Protein AF-A0A818XGM2-F1 (afdb_monomer)

Structure (mmCIF, N/CA/C/O backbone):
data_AF-A0A818XGM2-F1
#
_entry.id   AF-A0A818XGM2-F1
#
loop_
_atom_site.group_PDB
_atom_site.id
_atom_site.type_symbol
_atom_site.label_atom_id
_atom_site.label_alt_id
_atom_site.label_comp_id
_atom_site.label_asym_id
_atom_site.label_entity_id
_atom_site.label_seq_id
_atom_site.pdbx_PDB_ins_code
_atom_site.Cartn_x
_atom_site.Cartn_y
_atom_site.Cartn_z
_atom_site.occupancy
_atom_site.B_iso_or_equiv
_atom_site.auth_seq_id
_atom_site.auth_comp_id
_atom_site.auth_asym_id
_atom_site.auth_atom_id
_atom_site.pdbx_PDB_model_num
ATOM 1 N N . MET A 1 1 ? -16.315 19.545 13.535 1.00 72.38 1 MET A N 1
ATOM 2 C CA . MET A 1 1 ? -15.651 18.347 12.979 1.00 72.38 1 MET A CA 1
ATOM 3 C C . MET A 1 1 ? -14.273 18.282 13.607 1.00 72.38 1 MET A C 1
ATOM 5 O O . MET A 1 1 ? -13.558 19.273 13.520 1.00 72.38 1 MET A O 1
ATOM 9 N N . TYR A 1 2 ? -13.952 17.204 14.319 1.00 90.12 2 TYR A N 1
ATOM 10 C CA . TYR A 1 2 ? -12.643 17.032 14.950 1.00 90.12 2 TYR A CA 1
ATOM 11 C C . TYR A 1 2 ? -11.813 16.066 14.114 1.00 90.12 2 TYR A C 1
ATOM 13 O O . TYR A 1 2 ? -12.345 15.072 13.623 1.00 90.12 2 TYR A O 1
ATOM 21 N N . TRP A 1 3 ? -10.532 16.376 13.948 1.00 92.00 3 TRP A N 1
ATOM 22 C CA . TRP A 1 3 ? -9.579 15.521 13.252 1.00 92.00 3 TRP A CA 1
ATOM 23 C C . TRP A 1 3 ? -8.736 14.772 14.276 1.00 92.00 3 TRP A C 1
ATOM 25 O O . TRP A 1 3 ? -8.259 15.367 15.241 1.00 92.00 3 TRP A O 1
ATOM 35 N N . ILE A 1 4 ? -8.554 13.474 14.047 1.00 90.56 4 ILE A N 1
ATOM 36 C CA . ILE A 1 4 ? -7.606 12.637 14.782 1.00 90.56 4 ILE A CA 1
ATOM 37 C C . ILE A 1 4 ? -6.507 12.183 13.825 1.00 90.56 4 ILE A C 1
ATOM 39 O O . ILE A 1 4 ? -6.744 12.038 12.626 1.00 90.56 4 ILE A O 1
ATOM 43 N N . GLN A 1 5 ? -5.306 11.967 14.353 1.00 90.31 5 GLN A N 1
ATOM 44 C CA . GLN A 1 5 ? -4.145 11.558 13.573 1.00 90.31 5 GLN A CA 1
ATOM 45 C C . GLN A 1 5 ? -3.588 10.243 14.121 1.00 90.31 5 GLN A C 1
ATOM 47 O O . GLN A 1 5 ? -3.314 10.139 15.313 1.00 90.31 5 GLN A O 1
ATOM 52 N N . SER A 1 6 ? -3.381 9.264 13.238 1.00 90.69 6 SER A N 1
ATOM 53 C CA . SER A 1 6 ? -2.617 8.049 13.522 1.00 90.69 6 SER A CA 1
ATOM 54 C C . SER A 1 6 ? -1.697 7.745 12.343 1.00 90.69 6 SER A C 1
ATOM 56 O O . SER A 1 6 ? -2.157 7.384 11.259 1.00 90.69 6 SER A O 1
ATOM 58 N N . ILE A 1 7 ? -0.399 7.989 12.535 1.00 89.00 7 ILE A N 1
ATOM 59 C CA . ILE A 1 7 ? 0.621 7.971 11.469 1.00 89.00 7 ILE A CA 1
ATOM 60 C C . ILE A 1 7 ? 1.775 7.011 11.750 1.00 89.00 7 ILE A C 1
ATOM 62 O O . ILE A 1 7 ? 2.700 6.907 10.945 1.00 89.00 7 ILE A O 1
ATOM 66 N N . GLU A 1 8 ? 1.766 6.340 12.900 1.00 90.81 8 GLU A N 1
ATOM 67 C CA . GLU A 1 8 ? 2.808 5.376 13.233 1.00 90.81 8 GLU A CA 1
ATOM 68 C C . GLU A 1 8 ? 2.800 4.248 12.195 1.00 90.81 8 GLU A C 1
ATOM 70 O O . GLU A 1 8 ? 1.757 3.647 11.944 1.00 90.81 8 GLU A O 1
ATOM 75 N N . ASN A 1 9 ? 3.954 4.011 11.562 1.00 87.44 9 ASN A N 1
ATOM 76 C CA . ASN A 1 9 ? 4.140 3.081 10.438 1.00 87.44 9 ASN A CA 1
ATOM 77 C C . ASN A 1 9 ? 3.268 3.361 9.198 1.00 87.44 9 ASN A C 1
ATOM 79 O O . ASN A 1 9 ? 3.167 2.514 8.313 1.00 87.44 9 ASN A O 1
ATOM 83 N N . GLY A 1 10 ? 2.645 4.539 9.118 1.00 91.12 10 GLY A N 1
ATOM 84 C CA . GLY A 1 10 ? 1.885 4.966 7.949 1.00 91.12 10 GLY A CA 1
ATOM 85 C C . GLY A 1 10 ? 2.792 5.396 6.786 1.00 91.12 10 GLY A C 1
ATOM 86 O O . GLY A 1 10 ? 3.935 5.815 7.007 1.00 91.12 10 GLY A O 1
ATOM 87 N N . PRO A 1 11 ? 2.288 5.339 5.542 1.00 93.00 11 PRO A N 1
ATOM 88 C CA . PRO A 1 11 ? 3.057 5.705 4.356 1.00 93.00 11 PRO A CA 1
ATOM 89 C C . PRO A 1 11 ? 3.399 7.209 4.344 1.00 93.00 11 PRO A C 1
ATOM 91 O O . PRO A 1 11 ? 2.521 8.065 4.444 1.00 93.00 11 PRO A O 1
ATOM 94 N N . ARG A 1 12 ? 4.686 7.551 4.184 1.00 91.75 12 ARG A N 1
ATOM 95 C CA . ARG A 1 12 ? 5.204 8.940 4.154 1.00 91.75 12 ARG A CA 1
ATOM 96 C C . ARG A 1 12 ? 5.480 9.415 2.726 1.00 91.75 12 ARG A C 1
ATOM 98 O O . ARG A 1 12 ? 6.630 9.470 2.293 1.00 91.75 12 ARG A O 1
ATOM 105 N N . ARG A 1 13 ? 4.417 9.689 1.969 1.00 93.31 13 ARG A N 1
ATOM 106 C CA . ARG A 1 13 ? 4.488 9.889 0.512 1.00 93.31 13 ARG A CA 1
ATOM 107 C C . ARG A 1 13 ? 3.290 10.638 -0.055 1.00 93.31 13 ARG A C 1
ATOM 109 O O . ARG A 1 13 ? 2.218 10.664 0.547 1.00 93.31 13 ARG A O 1
ATOM 116 N N . VAL A 1 14 ? 3.453 11.162 -1.263 1.00 96.25 14 VAL A N 1
ATOM 117 C CA . VAL A 1 14 ? 2.392 11.803 -2.055 1.00 96.25 14 VAL A CA 1
ATOM 118 C C . VAL A 1 14 ? 1.979 10.927 -3.237 1.00 96.25 14 VAL A C 1
ATOM 120 O O . VAL A 1 14 ? 2.684 9.986 -3.594 1.00 96.25 14 VAL A O 1
ATOM 123 N N . ASN A 1 15 ? 0.839 11.233 -3.861 1.00 96.94 15 ASN A N 1
ATOM 124 C CA . ASN A 1 15 ? 0.380 10.599 -5.108 1.00 96.94 15 ASN A CA 1
ATOM 125 C C . ASN A 1 15 ? 0.252 9.058 -5.050 1.00 96.94 15 ASN A C 1
ATOM 127 O O . ASN A 1 15 ? 0.375 8.390 -6.081 1.00 96.94 15 ASN A O 1
ATOM 131 N N . HIS A 1 16 ? 0.042 8.497 -3.856 1.00 96.88 16 HIS A N 1
ATOM 132 C CA . HIS A 1 16 ? -0.310 7.091 -3.668 1.00 96.88 16 HIS A CA 1
ATOM 133 C C . HIS A 1 16 ? -1.783 6.867 -4.030 1.00 96.88 16 HIS A C 1
ATOM 135 O O . HIS A 1 16 ? -2.583 7.804 -4.002 1.00 96.88 16 HIS A O 1
ATOM 141 N N . ALA A 1 17 ? -2.140 5.629 -4.359 1.00 97.94 17 ALA A N 1
ATOM 142 C CA . ALA A 1 17 ? -3.534 5.227 -4.507 1.00 97.94 17 ALA A CA 1
ATOM 143 C C . ALA A 1 17 ? -3.979 4.474 -3.253 1.00 97.94 17 ALA A C 1
ATOM 145 O O . ALA A 1 17 ? -3.177 3.760 -2.652 1.00 97.94 17 ALA A O 1
ATOM 146 N N . ALA A 1 18 ? -5.246 4.599 -2.867 1.00 97.56 18 ALA A N 1
ATOM 147 C CA . ALA A 1 18 ? -5.793 3.830 -1.760 1.00 97.56 18 ALA A CA 1
ATOM 148 C C . ALA A 1 18 ? -7.192 3.301 -2.077 1.00 97.56 18 ALA A C 1
ATOM 150 O O . ALA A 1 18 ? -7.950 3.941 -2.805 1.00 97.56 18 ALA A O 1
ATOM 151 N N . GLY A 1 19 ? -7.517 2.142 -1.512 1.00 98.00 19 GLY A N 1
ATOM 152 C CA . GLY A 1 19 ? -8.835 1.518 -1.570 1.00 98.00 19 GLY A CA 1
ATOM 153 C C . GLY A 1 19 ? -9.206 0.941 -0.206 1.00 98.00 19 GLY A C 1
ATOM 154 O O . GLY A 1 19 ? -8.326 0.530 0.553 1.00 98.00 19 GLY A O 1
ATOM 155 N N . ALA A 1 20 ? -10.497 0.938 0.114 1.00 98.06 20 ALA A N 1
ATOM 156 C CA . ALA A 1 20 ? -11.019 0.311 1.323 1.00 98.06 20 ALA A CA 1
ATOM 157 C C . ALA A 1 20 ? -11.660 -1.031 0.961 1.00 98.06 20 ALA A C 1
ATOM 159 O O . ALA A 1 20 ? -12.446 -1.097 0.017 1.00 98.06 20 ALA A O 1
ATOM 160 N N . LEU A 1 21 ? -11.318 -2.076 1.709 1.00 97.62 21 LEU A N 1
ATOM 161 C CA . LEU A 1 21 ? -11.910 -3.405 1.598 1.00 97.62 21 LEU A CA 1
ATOM 162 C C . LEU A 1 21 ? -12.085 -3.956 3.013 1.00 97.62 21 LEU A C 1
ATOM 164 O O . LEU A 1 21 ? -11.125 -3.990 3.786 1.00 97.62 21 LEU A O 1
ATOM 168 N N . ASP A 1 22 ? -13.311 -4.363 3.336 1.00 97.25 22 ASP A N 1
ATOM 169 C CA . ASP A 1 22 ? -13.712 -4.788 4.679 1.00 97.25 22 ASP A CA 1
ATOM 170 C C . ASP A 1 22 ? -13.292 -3.758 5.753 1.00 97.25 22 ASP A C 1
ATOM 172 O O . ASP A 1 22 ? -13.539 -2.559 5.604 1.00 97.25 22 ASP A O 1
ATOM 176 N N . ASP A 1 23 ? -12.628 -4.203 6.822 1.00 98.06 23 ASP A N 1
ATOM 177 C CA . ASP A 1 23 ? -12.185 -3.366 7.946 1.00 98.06 23 ASP A CA 1
ATOM 178 C C . ASP A 1 23 ? -10.789 -2.741 7.733 1.00 98.06 23 ASP A C 1
ATOM 180 O O . ASP A 1 23 ? -10.107 -2.337 8.690 1.00 98.06 23 ASP A O 1
ATOM 184 N N . PHE A 1 24 ? -10.323 -2.677 6.481 1.00 98.19 24 PHE A N 1
ATOM 185 C CA . PHE A 1 24 ? -8.967 -2.257 6.149 1.00 98.19 24 PHE A CA 1
ATOM 186 C C . PHE A 1 24 ? -8.914 -1.219 5.024 1.00 98.19 24 PHE A C 1
ATOM 188 O O . PHE A 1 24 ? -9.665 -1.255 4.049 1.00 98.19 24 PHE A O 1
ATOM 195 N N . ILE A 1 25 ? -7.959 -0.296 5.142 1.00 97.75 25 ILE A N 1
ATOM 196 C CA . ILE A 1 25 ? -7.569 0.623 4.068 1.00 97.75 25 ILE A CA 1
ATOM 197 C C . ILE A 1 25 ? -6.201 0.190 3.554 1.00 97.75 25 ILE A C 1
ATOM 199 O O . ILE A 1 25 ? -5.243 0.106 4.322 1.00 97.75 25 ILE A O 1
ATOM 203 N N . TYR A 1 26 ? -6.103 -0.039 2.250 1.00 97.69 26 TYR A N 1
ATOM 204 C CA . TYR A 1 26 ? -4.878 -0.423 1.560 1.00 97.69 26 TYR A CA 1
ATOM 205 C C . TYR A 1 26 ? -4.347 0.777 0.784 1.00 97.69 26 TYR A C 1
ATOM 207 O O . TYR A 1 26 ? -5.076 1.370 -0.007 1.00 97.69 26 TYR A O 1
ATOM 215 N N . SER A 1 27 ? -3.081 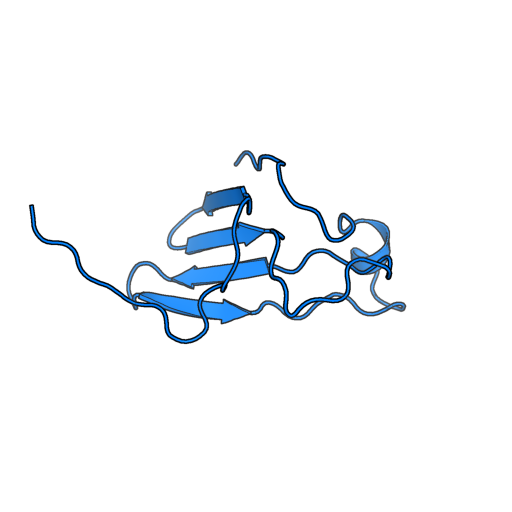1.124 0.993 1.00 97.56 27 SER A N 1
ATOM 216 C CA . SER A 1 27 ? -2.375 2.196 0.292 1.00 97.56 27 SER A CA 1
ATOM 217 C C . SER A 1 27 ? -1.244 1.613 -0.547 1.00 97.56 27 SER A C 1
ATOM 219 O O . SER A 1 27 ? -0.386 0.907 -0.019 1.00 97.56 27 SER A O 1
ATOM 221 N N . PHE A 1 28 ? -1.208 1.965 -1.829 1.00 97.31 28 PHE A N 1
ATOM 222 C CA . PHE A 1 28 ? -0.329 1.396 -2.846 1.00 97.31 28 PHE A CA 1
ATOM 223 C C . PHE A 1 28 ? 0.605 2.464 -3.422 1.00 97.31 28 PHE A C 1
ATOM 225 O O . PHE A 1 28 ? 0.152 3.503 -3.918 1.00 97.31 28 PHE A O 1
ATOM 232 N N . GLY A 1 29 ? 1.912 2.183 -3.398 1.00 96.31 29 GLY A N 1
ATOM 233 C CA . GLY A 1 29 ? 2.938 3.011 -4.041 1.00 96.31 29 GLY A CA 1
ATOM 234 C C . GLY A 1 29 ? 2.894 4.467 -3.594 1.00 96.31 29 GLY A C 1
ATOM 235 O O . GLY A 1 29 ? 2.558 4.742 -2.447 1.00 96.31 29 GLY A O 1
ATOM 236 N N . GLY A 1 30 ? 3.243 5.394 -4.484 1.00 96.19 30 GLY A N 1
ATOM 237 C CA . GLY A 1 30 ? 3.398 6.824 -4.204 1.00 96.19 30 GLY A CA 1
ATOM 238 C C . GLY A 1 30 ? 4.838 7.306 -4.393 1.00 96.19 30 GLY A C 1
ATOM 239 O O . GLY A 1 30 ? 5.692 6.558 -4.861 1.00 96.19 30 GLY A O 1
ATOM 240 N N . TYR A 1 31 ? 5.071 8.583 -4.092 1.00 95.31 31 TYR A N 1
ATOM 241 C CA . TYR A 1 31 ? 6.366 9.248 -4.227 1.00 95.31 31 TYR A CA 1
ATOM 242 C C . TYR A 1 31 ? 6.857 9.807 -2.884 1.00 95.31 31 TYR A C 1
ATOM 244 O O . TYR A 1 31 ? 6.123 10.528 -2.201 1.00 95.31 31 TYR A O 1
ATOM 252 N N . SER A 1 32 ? 8.106 9.509 -2.540 1.00 93.38 32 SER A N 1
ATOM 253 C CA . SER A 1 32 ? 8.864 10.013 -1.398 1.00 93.38 32 SER A CA 1
ATOM 254 C C . SER A 1 32 ? 10.292 10.309 -1.848 1.00 93.38 32 SER A C 1
ATOM 256 O O . SER A 1 32 ? 10.929 9.473 -2.474 1.00 93.38 32 SER A O 1
ATOM 258 N N . ASP A 1 33 ? 10.834 11.468 -1.496 1.00 90.94 33 ASP A N 1
ATOM 259 C CA . ASP A 1 33 ? 12.224 11.846 -1.794 1.00 90.94 33 ASP A CA 1
ATOM 260 C C . ASP A 1 33 ? 13.277 10.906 -1.175 1.00 90.94 33 ASP A C 1
ATOM 262 O O . ASP A 1 33 ? 14.440 10.921 -1.573 1.00 90.94 33 ASP A O 1
ATOM 266 N N . THR A 1 34 ? 12.866 10.070 -0.222 1.00 87.81 34 THR A N 1
ATOM 267 C CA . THR A 1 34 ? 13.720 9.080 0.445 1.00 87.81 34 THR A CA 1
ATOM 268 C C . THR A 1 34 ? 13.824 7.731 -0.278 1.00 87.81 34 THR A C 1
ATOM 270 O O . THR A 1 34 ? 14.651 6.904 0.110 1.00 87.81 34 THR A O 1
ATOM 273 N N . GLU A 1 35 ? 13.018 7.481 -1.315 1.00 86.25 35 GLU A N 1
ATOM 274 C CA . GLU A 1 35 ? 12.966 6.194 -2.021 1.00 86.25 35 GLU A CA 1
ATOM 275 C C . GLU A 1 35 ? 13.718 6.214 -3.367 1.00 86.25 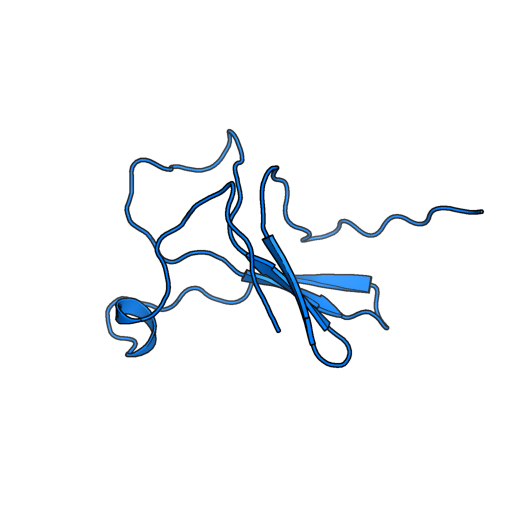35 GLU A C 1
ATOM 277 O O . GLU A 1 35 ? 13.736 7.207 -4.093 1.00 86.25 35 GLU A O 1
ATOM 282 N N . ASP A 1 36 ? 14.326 5.078 -3.728 1.00 85.31 36 ASP A N 1
ATOM 283 C CA . ASP A 1 36 ? 15.023 4.889 -5.006 1.00 85.31 36 ASP A CA 1
ATOM 284 C C . ASP A 1 36 ? 14.058 4.406 -6.102 1.00 85.31 36 ASP A C 1
ATOM 286 O O . ASP A 1 36 ? 13.761 3.213 -6.218 1.00 85.31 36 ASP A O 1
ATOM 290 N N . TYR A 1 37 ? 13.602 5.338 -6.940 1.00 83.56 37 TYR A N 1
ATOM 291 C CA . TYR A 1 37 ? 12.736 5.052 -8.092 1.00 83.56 37 TYR A CA 1
ATOM 292 C C . TYR A 1 37 ? 13.492 4.648 -9.364 1.00 83.56 37 TYR A C 1
ATOM 294 O O . TYR A 1 37 ? 12.866 4.418 -10.397 1.00 83.56 37 TYR A O 1
ATOM 302 N N . THR A 1 38 ? 14.826 4.550 -9.330 1.00 86.00 38 THR A N 1
ATOM 303 C CA . THR A 1 38 ? 15.602 4.085 -10.494 1.00 86.00 38 THR A CA 1
ATOM 304 C C . THR A 1 38 ? 15.533 2.567 -10.661 1.00 86.00 38 THR A C 1
ATOM 306 O O . THR A 1 38 ? 15.800 2.039 -11.742 1.00 86.00 38 THR A O 1
ATOM 309 N N . ARG A 1 39 ? 15.138 1.855 -9.599 1.00 86.50 39 ARG A N 1
ATOM 310 C CA . ARG A 1 39 ? 14.999 0.401 -9.580 1.00 86.50 39 ARG A CA 1
ATOM 311 C C . ARG A 1 39 ? 13.566 -0.035 -9.846 1.00 86.50 39 ARG A C 1
ATOM 313 O O . ARG A 1 39 ? 12.626 0.396 -9.180 1.00 86.50 39 ARG A O 1
ATOM 320 N N . ILE A 1 40 ? 13.416 -1.001 -10.748 1.00 87.75 40 ILE A N 1
ATOM 321 C CA . ILE A 1 40 ? 12.151 -1.711 -10.941 1.00 87.75 40 ILE A CA 1
ATOM 322 C C . ILE A 1 40 ? 11.984 -2.679 -9.768 1.00 87.75 40 ILE A C 1
ATOM 324 O O . ILE A 1 40 ? 12.633 -3.720 -9.708 1.00 87.75 40 ILE A O 1
ATOM 328 N N . THR A 1 41 ? 11.137 -2.311 -8.811 1.00 91.75 41 THR A N 1
ATOM 329 C CA . THR A 1 41 ? 10.791 -3.152 -7.659 1.00 91.75 41 THR A CA 1
ATOM 330 C C . THR A 1 41 ? 9.276 -3.275 -7.532 1.00 91.75 41 THR A C 1
ATOM 332 O O . THR A 1 41 ? 8.564 -2.376 -7.993 1.00 91.75 41 THR A O 1
ATOM 335 N N . PRO A 1 42 ? 8.760 -4.349 -6.908 1.00 95.75 42 PRO A N 1
ATOM 336 C CA . PRO A 1 42 ? 7.342 -4.456 -6.588 1.00 95.75 42 PRO A CA 1
ATOM 337 C C . PRO A 1 42 ? 6.848 -3.242 -5.789 1.00 95.75 42 PRO A C 1
ATOM 339 O O . PRO A 1 42 ? 7.543 -2.748 -4.886 1.00 95.75 42 PRO A O 1
ATOM 342 N N . ILE A 1 43 ? 5.648 -2.772 -6.133 1.00 95.69 43 ILE A N 1
ATOM 343 C CA . ILE A 1 43 ? 4.925 -1.746 -5.383 1.00 95.69 43 ILE A CA 1
ATOM 344 C C . ILE A 1 43 ? 4.709 -2.232 -3.948 1.00 95.69 43 ILE A C 1
ATOM 346 O O . ILE A 1 43 ? 4.399 -3.398 -3.708 1.00 95.69 43 ILE A O 1
ATOM 350 N N . ASP A 1 44 ? 4.933 -1.356 -2.981 1.00 95.12 44 ASP A N 1
ATOM 351 C CA . ASP A 1 44 ? 4.647 -1.645 -1.585 1.00 95.12 44 ASP A CA 1
ATOM 352 C C . ASP A 1 44 ? 3.191 -1.340 -1.234 1.00 95.12 44 ASP A C 1
ATOM 354 O O . ASP A 1 44 ? 2.533 -0.497 -1.854 1.00 95.12 44 ASP A O 1
ATOM 358 N N . ILE A 1 45 ? 2.707 -2.039 -0.209 1.00 96.62 45 ILE A N 1
ATOM 359 C CA . ILE A 1 45 ? 1.331 -1.949 0.261 1.00 96.62 45 ILE A CA 1
ATOM 360 C C . ILE A 1 45 ? 1.362 -1.693 1.765 1.00 96.62 45 ILE A C 1
ATOM 362 O O . ILE A 1 45 ? 1.850 -2.521 2.534 1.00 96.62 45 ILE A O 1
ATOM 366 N N . HIS A 1 46 ? 0.839 -0.544 2.179 1.00 97.00 46 HIS A N 1
ATOM 367 C CA . HIS A 1 46 ? 0.583 -0.239 3.583 1.00 97.00 46 HIS A CA 1
ATOM 368 C C . HIS A 1 46 ? -0.882 -0.517 3.893 1.00 97.00 46 HIS A C 1
ATOM 370 O O . HIS A 1 46 ? -1.758 -0.145 3.113 1.00 97.00 46 HIS A O 1
ATOM 376 N N . ILE A 1 47 ? -1.150 -1.142 5.033 1.00 97.69 47 ILE A N 1
ATOM 377 C CA . ILE A 1 47 ? -2.495 -1.552 5.426 1.00 97.69 47 ILE A CA 1
ATOM 378 C C . ILE A 1 47 ? -2.833 -0.897 6.761 1.00 97.69 47 ILE A C 1
ATOM 380 O O . ILE A 1 47 ? -2.075 -1.023 7.721 1.00 97.69 47 ILE A O 1
ATOM 384 N N . CYS A 1 48 ? -3.961 -0.194 6.819 1.00 97.69 48 CYS A N 1
ATOM 385 C CA . CYS A 1 48 ? -4.512 0.391 8.036 1.00 97.69 48 CYS A CA 1
ATOM 386 C C . CYS A 1 48 ? -5.710 -0.430 8.499 1.00 97.69 48 CYS A C 1
ATOM 388 O O . CYS A 1 48 ? -6.666 -0.591 7.744 1.00 97.69 48 CYS A O 1
ATOM 390 N N . ASN A 1 49 ? -5.686 -0.909 9.740 1.00 97.31 49 ASN A N 1
ATOM 391 C CA . ASN A 1 49 ? -6.864 -1.494 10.376 1.00 97.31 49 ASN A CA 1
ATOM 392 C C . ASN A 1 49 ? -7.711 -0.380 11.010 1.00 97.31 49 ASN A C 1
ATOM 394 O O . ASN A 1 49 ? -7.238 0.325 11.906 1.00 97.31 49 ASN A O 1
ATOM 398 N N . ILE A 1 50 ? -8.971 -0.240 10.591 1.00 96.94 50 ILE A N 1
ATOM 399 C CA . ILE A 1 50 ? -9.800 0.917 10.973 1.00 96.94 50 ILE A CA 1
ATOM 400 C C . ILE A 1 50 ? -10.271 0.888 12.434 1.00 96.94 50 ILE A C 1
ATOM 402 O O . ILE A 1 50 ? -10.616 1.932 12.982 1.00 96.94 50 ILE A O 1
ATOM 406 N N . HIS A 1 51 ? -10.252 -0.274 13.093 1.00 96.88 51 HIS A N 1
ATOM 407 C CA . HIS A 1 51 ? -10.622 -0.394 14.508 1.00 96.88 51 HIS A CA 1
ATOM 408 C C . HIS A 1 51 ? -9.488 0.011 15.449 1.00 96.88 51 HIS A C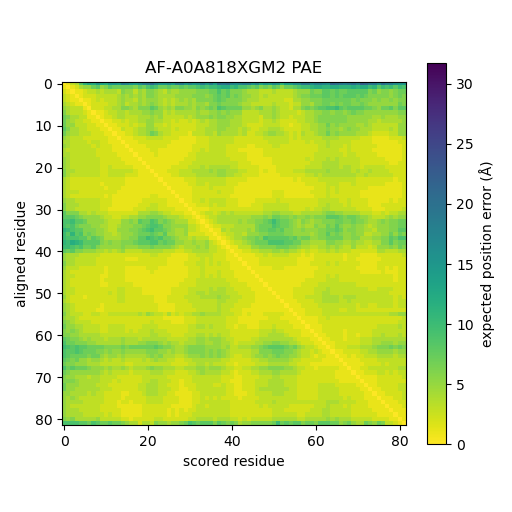 1
ATOM 410 O O . HIS A 1 51 ? -9.726 0.560 16.522 1.00 96.88 51 HIS A O 1
ATOM 416 N N . THR A 1 52 ? -8.247 -0.273 15.057 1.00 96.12 52 THR A N 1
ATOM 417 C CA . THR A 1 52 ? -7.053 -0.001 15.874 1.00 96.12 52 THR A CA 1
ATOM 418 C C . THR A 1 52 ? -6.313 1.262 15.445 1.00 96.12 52 THR A C 1
ATOM 420 O O . THR A 1 52 ? -5.463 1.742 16.192 1.00 96.12 52 THR A O 1
ATOM 423 N N . LEU A 1 53 ? -6.619 1.785 14.252 1.00 95.56 53 LEU A N 1
ATOM 424 C CA . LEU A 1 53 ? -5.917 2.883 13.584 1.00 95.56 53 LEU A CA 1
ATOM 425 C C . LEU A 1 53 ? -4.411 2.626 13.423 1.00 95.56 53 LEU A C 1
ATOM 427 O O . LEU A 1 53 ? -3.624 3.569 13.353 1.00 95.56 53 LEU A O 1
ATOM 431 N N . LYS A 1 54 ? -3.995 1.355 13.382 1.00 96.31 54 LYS A N 1
ATOM 432 C CA . LYS A 1 54 ? -2.594 0.961 13.215 1.00 96.31 54 LYS A CA 1
ATOM 433 C C . LYS A 1 54 ? -2.295 0.639 11.761 1.00 96.31 54 LYS A C 1
ATOM 435 O O . LYS A 1 54 ? -3.058 -0.083 11.116 1.00 96.31 54 LYS A O 1
ATOM 440 N N . TRP A 1 55 ? -1.150 1.128 11.296 1.00 97.25 55 TRP A N 1
ATOM 441 C CA . TRP A 1 55 ? -0.598 0.804 9.989 1.00 97.25 55 TRP A CA 1
ATOM 442 C C . TRP A 1 55 ? 0.444 -0.306 10.090 1.00 97.25 55 TRP A C 1
ATOM 444 O O . TRP A 1 55 ? 1.192 -0.389 11.066 1.00 97.25 55 TRP A O 1
ATOM 454 N N . TYR A 1 56 ? 0.524 -1.132 9.055 1.00 96.00 56 TYR A N 1
ATOM 455 C CA . TYR A 1 56 ? 1.612 -2.081 8.863 1.00 96.00 56 TYR A CA 1
ATOM 456 C C . TYR A 1 56 ? 1.979 -2.192 7.385 1.00 96.00 56 TYR A C 1
ATOM 458 O O . TYR A 1 56 ? 1.138 -2.041 6.498 1.00 96.00 56 TYR A O 1
ATOM 466 N N . LEU A 1 57 ? 3.260 -2.447 7.132 1.00 95.75 57 LEU A N 1
ATOM 467 C CA . LEU A 1 57 ? 3.795 -2.675 5.797 1.00 95.75 57 LEU A CA 1
ATOM 468 C C . LEU A 1 57 ? 3.660 -4.158 5.449 1.00 95.75 57 LEU A C 1
ATOM 470 O O . LEU A 1 57 ? 4.165 -5.018 6.174 1.00 95.75 57 LEU A O 1
ATOM 474 N N . LEU A 1 58 ? 3.003 -4.458 4.331 1.00 95.69 58 LEU A N 1
ATOM 475 C CA . LEU A 1 58 ? 2.967 -5.810 3.793 1.00 95.69 58 LEU A CA 1
ATOM 476 C C . LEU A 1 58 ? 4.350 -6.172 3.216 1.00 95.69 58 LEU A C 1
ATOM 478 O O . LEU A 1 58 ? 4.924 -5.363 2.477 1.00 95.69 58 LEU A O 1
ATOM 482 N N . PRO A 1 59 ? 4.898 -7.367 3.511 1.00 95.38 59 PRO A N 1
ATOM 483 C CA . PRO A 1 59 ? 6.142 -7.820 2.902 1.00 95.38 59 PRO A CA 1
ATOM 484 C C . PRO A 1 59 ? 6.052 -7.817 1.375 1.00 95.38 59 PRO A C 1
ATOM 486 O O . PRO A 1 59 ? 5.081 -8.307 0.799 1.00 95.38 59 PRO A O 1
ATOM 489 N N . LYS A 1 60 ? 7.079 -7.278 0.713 1.00 94.62 60 LYS A N 1
ATOM 490 C CA . LYS A 1 60 ? 7.179 -7.351 -0.747 1.00 94.62 60 LYS A CA 1
ATOM 491 C C . LYS A 1 60 ? 7.448 -8.796 -1.182 1.00 94.62 60 LYS A C 1
ATOM 493 O O . LYS A 1 60 ? 8.239 -9.473 -0.515 1.00 94.62 60 LYS A O 1
ATOM 498 N N . PRO A 1 61 ? 6.866 -9.242 -2.308 1.00 95.69 61 PRO A N 1
AT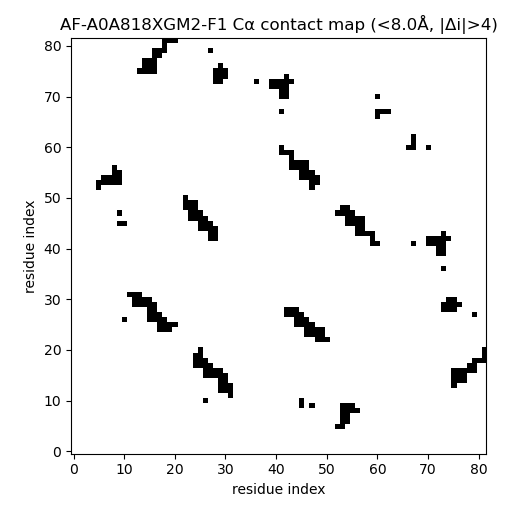OM 499 C CA . PRO A 1 61 ? 7.197 -10.543 -2.873 1.00 95.69 61 PRO A CA 1
ATOM 500 C C . PRO A 1 61 ? 8.684 -10.602 -3.243 1.00 95.69 61 PRO A C 1
ATOM 502 O O . PRO A 1 61 ? 9.269 -9.606 -3.683 1.00 95.69 61 PRO A O 1
ATOM 505 N N . GLN A 1 62 ? 9.289 -11.771 -3.045 1.00 94.25 62 GLN A N 1
ATOM 506 C CA . GLN A 1 62 ? 10.680 -12.069 -3.406 1.00 94.25 62 GLN A CA 1
ATOM 507 C C . GLN A 1 62 ? 10.757 -12.643 -4.825 1.00 94.25 62 GLN A C 1
ATOM 509 O O . GLN A 1 62 ? 9.744 -13.047 -5.374 1.00 94.25 62 GLN A O 1
ATOM 514 N N . LEU A 1 63 ? 11.945 -12.683 -5.437 1.00 92.06 63 LEU A N 1
ATOM 515 C CA . LEU A 1 63 ? 12.127 -13.123 -6.835 1.00 92.06 63 LEU A CA 1
ATOM 516 C C . LEU A 1 63 ? 11.617 -14.546 -7.130 1.00 92.06 63 LEU A C 1
ATOM 518 O O . LEU A 1 63 ? 11.253 -14.843 -8.265 1.00 92.06 63 LEU A O 1
ATOM 522 N N . ASP A 1 64 ? 11.625 -15.420 -6.129 1.00 94.06 64 ASP A N 1
ATOM 523 C CA . ASP A 1 64 ? 11.143 -16.801 -6.191 1.00 94.06 64 ASP A CA 1
ATOM 524 C C . ASP A 1 64 ? 9.637 -16.937 -5.906 1.00 94.06 64 ASP A C 1
ATOM 526 O O . ASP A 1 64 ? 9.071 -18.019 -6.074 1.00 94.06 64 ASP A O 1
ATOM 530 N N . ASP A 1 65 ? 8.966 -15.848 -5.526 1.00 94.94 65 ASP A N 1
ATOM 531 C CA . ASP A 1 65 ? 7.529 -15.816 -5.290 1.00 94.94 65 ASP A CA 1
ATOM 532 C C . ASP A 1 65 ? 6.761 -15.651 -6.609 1.00 94.94 65 ASP A C 1
ATOM 534 O O . ASP A 1 65 ? 7.002 -14.734 -7.400 1.00 94.94 65 ASP A O 1
ATOM 538 N N . SER A 1 66 ? 5.754 -16.502 -6.816 1.00 94.19 66 SER A N 1
ATOM 539 C CA . SER A 1 66 ? 4.775 -16.370 -7.902 1.00 94.19 66 SER A CA 1
ATOM 540 C C . SER A 1 66 ? 4.171 -14.961 -8.015 1.00 94.19 66 SER A C 1
ATOM 542 O O . SER A 1 66 ? 3.911 -14.479 -9.120 1.00 94.19 66 SER A O 1
ATOM 544 N N . GLN A 1 67 ? 4.014 -14.271 -6.884 1.00 94.69 67 GLN A N 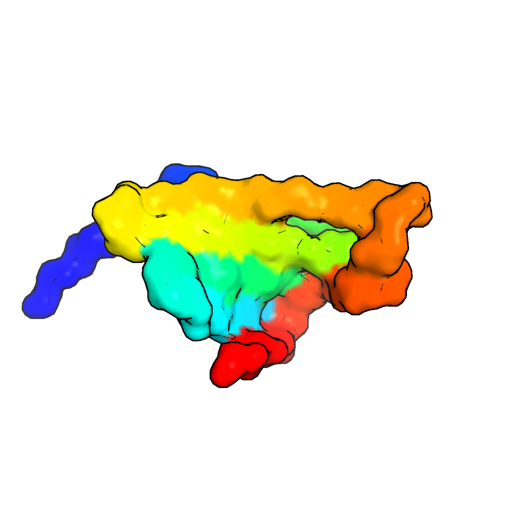1
ATOM 545 C CA . GLN A 1 67 ? 3.440 -12.939 -6.788 1.00 94.69 67 GLN A CA 1
ATOM 546 C C . GLN A 1 67 ? 4.382 -11.848 -7.329 1.00 94.69 67 GLN A C 1
ATOM 548 O O . GLN A 1 67 ? 3.912 -10.776 -7.717 1.00 94.69 67 GLN A O 1
ATOM 553 N N . TYR A 1 68 ? 5.694 -12.097 -7.416 1.00 94.62 68 TYR A N 1
ATOM 554 C CA . TYR A 1 68 ? 6.675 -11.117 -7.901 1.00 94.62 68 TYR A CA 1
ATOM 555 C C . TYR A 1 68 ? 6.385 -10.671 -9.332 1.00 94.62 68 TYR A C 1
ATOM 557 O O . TYR A 1 68 ? 6.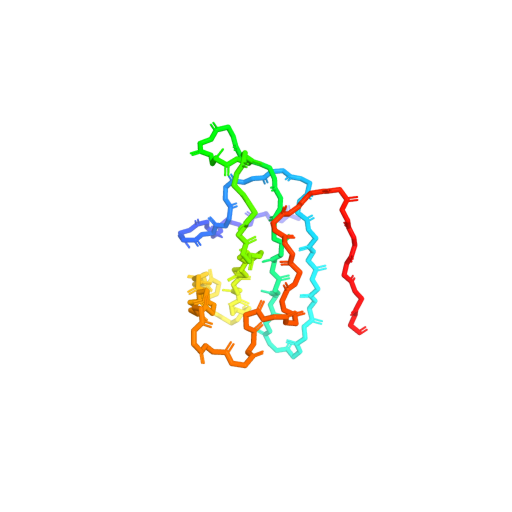399 -9.480 -9.629 1.00 94.62 68 TYR A O 1
ATOM 565 N N . ASN A 1 69 ? 6.053 -11.628 -10.202 1.00 91.50 69 ASN A N 1
ATOM 566 C CA . ASN A 1 69 ? 5.851 -11.380 -11.630 1.00 91.50 69 ASN A CA 1
ATOM 567 C C . ASN A 1 69 ? 4.503 -10.722 -11.954 1.00 91.50 69 ASN A C 1
ATOM 569 O O . ASN A 1 69 ? 4.342 -10.157 -13.034 1.00 91.50 69 ASN A O 1
ATOM 573 N N . VAL A 1 70 ? 3.534 -10.798 -11.040 1.00 94.50 70 VAL A N 1
ATOM 574 C CA . VAL A 1 70 ? 2.188 -10.226 -11.223 1.00 94.50 70 VAL A CA 1
ATOM 575 C C . VAL A 1 70 ? 1.976 -8.943 -10.422 1.00 94.50 70 VAL A C 1
ATOM 577 O O . VAL A 1 70 ? 1.040 -8.192 -10.695 1.00 94.50 70 VAL A O 1
ATOM 580 N N . THR A 1 71 ? 2.844 -8.655 -9.451 1.00 95.44 71 THR A N 1
ATOM 581 C CA . THR A 1 71 ? 2.779 -7.414 -8.678 1.00 95.44 71 THR A CA 1
ATOM 582 C C . THR A 1 71 ? 3.235 -6.234 -9.535 1.00 95.44 71 THR A C 1
ATOM 584 O O . THR A 1 71 ? 4.329 -6.270 -10.102 1.00 95.44 71 THR A O 1
ATOM 587 N N . PRO A 1 72 ? 2.443 -5.151 -9.624 1.00 95.00 72 PRO A N 1
ATOM 588 C CA . PRO A 1 72 ? 2.853 -3.960 -10.353 1.00 95.00 72 PRO A CA 1
ATOM 589 C C . PRO A 1 72 ? 4.174 -3.389 -9.829 1.00 95.00 72 PRO A C 1
ATOM 591 O O . PRO A 1 72 ? 4.424 -3.372 -8.626 1.00 95.00 72 PRO A O 1
ATOM 594 N N . PHE A 1 73 ? 5.005 -2.853 -10.724 1.00 93.69 73 PHE A N 1
ATOM 595 C CA . PHE A 1 73 ? 6.187 -2.091 -10.312 1.00 93.69 73 PHE A CA 1
ATOM 596 C C . PHE A 1 73 ? 5.799 -0.820 -9.525 1.00 93.69 73 PHE A C 1
ATOM 598 O O . PHE A 1 73 ? 4.730 -0.242 -9.767 1.00 93.69 73 PHE A O 1
ATOM 605 N N . SER A 1 74 ? 6.688 -0.370 -8.633 1.00 93.94 74 SER A N 1
ATOM 606 C CA . SER A 1 74 ? 6.534 0.835 -7.805 1.00 93.94 74 SER A CA 1
ATOM 607 C C . SER A 1 74 ? 6.258 2.091 -8.638 1.00 93.94 74 SER A C 1
ATOM 609 O O . SER A 1 74 ? 7.013 2.423 -9.550 1.00 93.94 74 SER A O 1
ATOM 611 N N . ARG A 1 75 ? 5.154 2.787 -8.346 1.00 94.44 75 ARG A N 1
ATOM 612 C CA . ARG A 1 75 ? 4.660 3.921 -9.142 1.00 94.44 75 ARG A CA 1
ATOM 613 C C . ARG A 1 75 ? 3.811 4.882 -8.315 1.00 94.44 75 ARG A C 1
ATOM 615 O O . ARG A 1 75 ? 3.326 4.534 -7.240 1.00 94.44 75 ARG A O 1
ATOM 622 N N . TYR A 1 76 ? 3.554 6.062 -8.870 1.00 95.88 76 TYR A N 1
ATOM 623 C CA . TYR A 1 76 ? 2.709 7.109 -8.293 1.00 95.88 76 TYR A CA 1
ATOM 624 C C . TYR A 1 76 ? 1.798 7.733 -9.361 1.00 95.88 76 TYR A C 1
ATOM 626 O O . TYR A 1 76 ? 2.009 7.521 -10.553 1.00 95.88 76 TYR A O 1
ATOM 634 N N . GLY A 1 77 ? 0.763 8.465 -8.939 1.00 96.50 77 GLY A N 1
ATOM 635 C CA . GLY A 1 77 ? -0.200 9.100 -9.854 1.00 96.50 77 GLY A CA 1
ATOM 636 C C . GLY A 1 77 ? -1.149 8.110 -10.539 1.00 96.50 77 GLY A C 1
ATOM 637 O O . GLY A 1 77 ? -1.646 8.379 -11.627 1.00 96.50 77 GLY A O 1
ATOM 63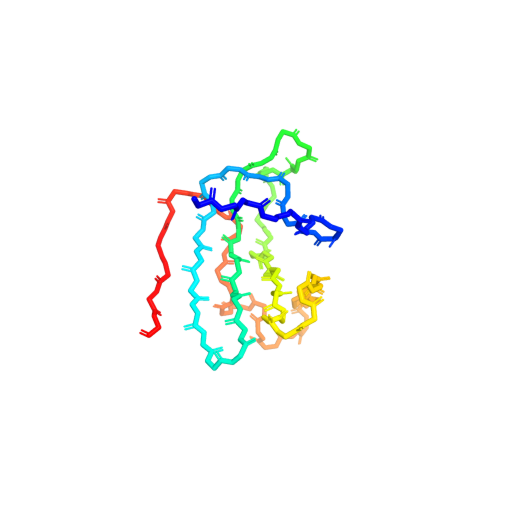8 N N . HIS A 1 78 ? -1.361 6.951 -9.916 1.00 96.56 78 HIS A N 1
ATOM 639 C CA . HIS A 1 78 ? -2.258 5.898 -10.383 1.00 96.56 78 HIS A CA 1
ATOM 640 C C . HIS A 1 78 ? -3.532 5.851 -9.526 1.00 96.56 78 HIS A C 1
ATOM 642 O O . HIS A 1 78 ? -3.687 6.616 -8.575 1.00 96.56 78 HIS A O 1
ATOM 648 N N . THR A 1 79 ? -4.445 4.938 -9.853 1.00 97.56 79 THR A N 1
ATOM 649 C CA . THR A 1 79 ? -5.687 4.706 -9.105 1.00 97.56 79 THR A CA 1
ATOM 650 C C . THR A 1 79 ? -5.846 3.216 -8.830 1.00 97.56 79 THR A C 1
ATOM 652 O O . THR A 1 79 ? -5.371 2.385 -9.603 1.00 97.56 79 THR A O 1
ATOM 655 N N . VAL A 1 80 ? -6.505 2.894 -7.722 1.00 96.75 80 VAL A N 1
ATOM 656 C CA . VAL A 1 80 ? -6.920 1.540 -7.351 1.00 96.75 80 VAL A CA 1
ATOM 657 C C . VAL A 1 80 ? -8.440 1.532 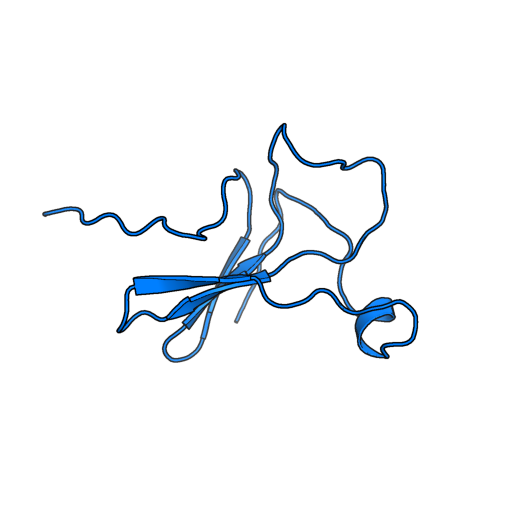-7.269 1.00 96.75 80 VAL A C 1
ATOM 659 O O . VAL A 1 80 ? -9.043 2.525 -6.864 1.00 96.75 80 VAL A O 1
ATOM 662 N N . VAL A 1 81 ? -9.046 0.429 -7.692 1.00 95.50 81 VAL A N 1
ATOM 663 C CA . VAL A 1 81 ? -10.493 0.207 -7.655 1.00 95.50 81 VAL A CA 1
ATOM 664 C C . VAL A 1 81 ? -10.727 -1.104 -6.917 1.00 95.50 81 VAL A C 1
ATOM 666 O O . VAL A 1 81 ? -9.979 -2.060 -7.134 1.00 95.50 81 VAL A O 1
ATOM 669 N N . VAL A 1 82 ? -11.724 -1.107 -6.035 1.00 89.00 8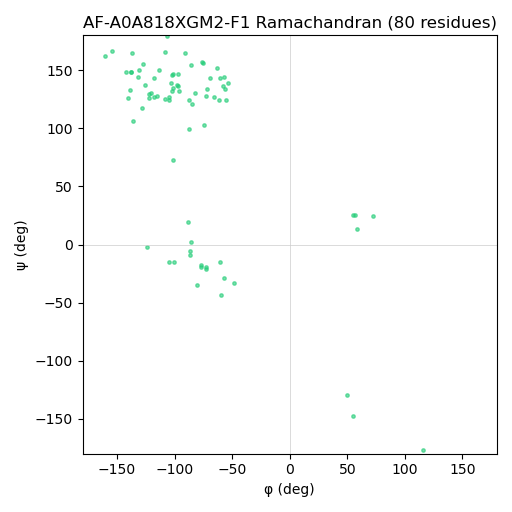2 VAL A N 1
ATOM 670 C CA . VAL A 1 82 ? -12.174 -2.258 -5.244 1.00 89.00 82 VAL A CA 1
ATOM 671 C C . VAL A 1 82 ? -13.603 -2.578 -5.646 1.00 89.00 82 VAL A C 1
ATOM 673 O O . VAL A 1 82 ? -14.380 -1.605 -5.797 1.00 89.00 82 VAL A O 1
#

Secondary structure (DSSP, 8-state):
-------TT----BS-EEEEETTEEEEE--B-TTS-TTS--BPPEEEEETTTTEEEEPPPPPTTSTTTTTSPBS-SS-----

Foldseek 3Di:
DDDDDDCVQHDPAPQWAWDDDDQKIKTWAHDDPPDDPVDFFFIKIWIARNVVRDIDTDDGDDPPDPVRVVGHTHDGNDYDDD

InterPro domains:
  IPR015915 Kelch-type beta-propeller [G3DSA:2.120.10.80] (2-82)
  IPR015915 Kelch-type beta-propeller [SSF117281] (11-82)
  IPR052637 Kelch domain-containing protein 3-like [PTHR46461] (2-82)

Organism: NCBI:txid392033

Radius of gyration: 13.54 Å; Cα contacts (8 Å, |Δi|>4): 143; chains: 1; bounding box: 31×35×28 Å

Nearest PDB structures (foldseek):
  9d1i-assembly1_A  TM=8.714E-01  e=2.243E-06  Homo sapiens
  9d1z-assembly1_A  TM=8.708E-01  e=3.810E-06  Homo sapiens
  8vpq-assembly1_A  TM=7.170E-01  e=3.094E-01  Homo sapiens
  8okv-assembly4_D  TM=3.986E-01  e=1.920E+00  Bacteroides thetaiotaomicron VPI-5482
  1yby-assembly1_B  TM=3.763E-01  e=2.430E+00  Acetivibrio thermocellus

Solvent-accessible surface area (backbone atoms only — not comparable to full-atom values): 5103 Å² total; per-residue (Å²): 138,86,88,83,89,70,60,67,69,43,85,81,59,45,53,46,22,59,42,70,56,89,70,32,40,41,36,40,44,28,48,42,97,88,59,78,80,90,57,92,40,68,39,48,41,34,39,31,36,70,90,77,54,44,36,42,72,54,83,70,66,47,94,89,36,81,57,36,85,73,44,57,61,56,47,53,76,60,82,60,86,121

Mean predicted aligned error: 3.28 Å

pLDDT: mean 93.94, std 4.24, range [72.38, 98.19]

Sequence (82 aa):
MYWIQSIENGPRRVNHAAGALDDFIYSFGGYSDTEDYTRITPIDIHICNIHTLKWYLLPKPQLDDSQYNVTPFSRYGHTVVV